Protein AF-A0A3L8P7F3-F1 (afdb_monomer_lite)

pLDDT: mean 93.68, std 5.4, range [73.25, 98.12]

Structure (mmCIF, N/CA/C/O backbone):
data_AF-A0A3L8P7F3-F1
#
_entry.id   AF-A0A3L8P7F3-F1
#
loop_
_atom_site.group_PDB
_atom_site.id
_atom_site.type_symbol
_atom_site.label_atom_id
_atom_site.label_alt_id
_atom_site.label_comp_id
_atom_site.label_asym_id
_atom_site.label_entity_id
_atom_site.label_seq_id
_atom_site.pdbx_PDB_ins_code
_atom_site.Cartn_x
_atom_site.Cartn_y
_atom_site.Cartn_z
_atom_site.occupancy
_atom_site.B_iso_or_equiv
_atom_site.auth_seq_id
_atom_site.auth_comp_id
_atom_site.auth_asym_id
_atom_site.auth_atom_id
_atom_site.pdbx_PDB_model_num
ATOM 1 N N . MET A 1 1 ? 8.095 -18.802 0.390 1.00 88.38 1 MET A N 1
ATOM 2 C CA . MET A 1 1 ? 7.949 -17.408 0.861 1.00 88.38 1 MET A CA 1
ATOM 3 C C . MET A 1 1 ? 9.332 -16.803 1.030 1.00 88.38 1 MET A C 1
ATOM 5 O O . MET A 1 1 ? 10.210 -17.504 1.519 1.00 88.38 1 MET A O 1
ATOM 9 N N . THR A 1 2 ? 9.534 -15.547 0.633 1.00 96.25 2 THR A N 1
ATOM 10 C CA . THR A 1 2 ? 10.795 -14.804 0.838 1.00 96.25 2 THR A CA 1
ATOM 11 C C . THR A 1 2 ? 10.532 -13.473 1.546 1.00 96.25 2 THR A C 1
ATOM 13 O O . THR A 1 2 ? 9.388 -13.033 1.619 1.00 96.25 2 THR A O 1
ATOM 16 N N . GLN A 1 3 ? 11.576 -12.833 2.083 1.00 95.31 3 GLN A N 1
ATOM 17 C CA . GLN A 1 3 ? 11.506 -11.535 2.772 1.00 95.31 3 GLN A CA 1
ATOM 18 C C . GLN A 1 3 ? 12.420 -10.511 2.077 1.00 95.31 3 GLN A C 1
ATOM 20 O O . GLN A 1 3 ? 13.503 -10.207 2.576 1.00 95.31 3 GLN A O 1
ATOM 25 N N . PRO A 1 4 ? 12.042 -9.993 0.895 1.00 93.38 4 PRO A N 1
ATOM 26 C CA . PRO A 1 4 ? 12.943 -9.163 0.092 1.00 93.38 4 PRO A CA 1
ATOM 27 C C . PRO A 1 4 ? 13.171 -7.761 0.672 1.00 93.38 4 PRO A C 1
ATOM 29 O O . PRO A 1 4 ? 14.154 -7.105 0.329 1.00 93.38 4 PRO A O 1
ATOM 32 N N . ARG A 1 5 ? 12.272 -7.263 1.535 1.00 93.44 5 ARG A N 1
ATOM 33 C CA . ARG A 1 5 ? 12.341 -5.884 2.033 1.00 93.44 5 ARG A CA 1
ATOM 34 C C . ARG A 1 5 ? 12.100 -5.806 3.534 1.00 93.44 5 ARG A C 1
ATOM 36 O O . ARG A 1 5 ? 10.967 -5.798 4.002 1.00 93.44 5 ARG A O 1
ATOM 43 N N . ILE A 1 6 ? 13.200 -5.667 4.267 1.00 96.62 6 ILE A N 1
ATOM 44 C CA . ILE A 1 6 ? 13.229 -5.324 5.691 1.00 96.62 6 ILE A CA 1
ATOM 45 C C . ILE A 1 6 ? 13.713 -3.880 5.806 1.00 96.62 6 ILE A C 1
ATOM 47 O O . ILE A 1 6 ? 14.775 -3.531 5.280 1.00 96.62 6 ILE A O 1
ATOM 51 N N . ARG A 1 7 ? 12.916 -3.019 6.437 1.00 96.38 7 ARG A N 1
ATOM 52 C CA . ARG A 1 7 ? 13.232 -1.609 6.695 1.00 96.38 7 ARG A CA 1
ATOM 53 C C . ARG A 1 7 ? 12.797 -1.241 8.118 1.00 96.38 7 ARG A C 1
ATOM 55 O O . ARG A 1 7 ? 11.893 -1.884 8.645 1.00 96.38 7 ARG A O 1
ATOM 62 N N . PRO A 1 8 ? 13.353 -0.178 8.727 1.00 96.50 8 PRO A N 1
ATOM 63 C CA . PRO A 1 8 ? 12.931 0.269 10.060 1.00 96.50 8 PRO A CA 1
ATOM 64 C C . PRO A 1 8 ? 11.424 0.555 10.184 1.00 96.50 8 PRO A C 1
ATOM 66 O O . PRO A 1 8 ? 10.858 0.442 11.267 1.00 96.50 8 PRO A O 1
ATOM 69 N N . TRP A 1 9 ? 10.761 0.905 9.077 1.00 95.12 9 TRP A N 1
ATOM 70 C CA . TRP A 1 9 ? 9.333 1.234 9.044 1.00 95.12 9 TRP A CA 1
ATOM 71 C C . TRP A 1 9 ? 8.405 0.087 8.619 1.00 95.12 9 TRP A C 1
ATOM 73 O O . TRP A 1 9 ? 7.193 0.208 8.773 1.00 95.12 9 TRP A O 1
ATOM 83 N N . SER A 1 10 ? 8.920 -1.019 8.070 1.00 97.12 10 SER A N 1
ATOM 84 C CA . SER A 1 10 ? 8.092 -2.181 7.708 1.00 97.12 10 SER A CA 1
ATOM 85 C C . SER A 1 10 ? 8.931 -3.401 7.339 1.00 97.12 10 SER A C 1
ATOM 87 O O . SER A 1 10 ? 10.067 -3.278 6.874 1.00 97.12 10 SER A O 1
ATOM 89 N N . THR A 1 11 ? 8.320 -4.577 7.442 1.00 97.50 11 THR A N 1
ATOM 90 C CA . THR A 1 11 ? 8.792 -5.784 6.764 1.00 97.50 11 THR A CA 1
ATOM 91 C C . THR A 1 11 ? 7.790 -6.238 5.713 1.00 97.50 11 THR A C 1
ATOM 93 O O . THR A 1 11 ? 6.577 -6.103 5.898 1.00 97.50 11 THR A O 1
ATOM 96 N N . GLN A 1 12 ? 8.300 -6.741 4.592 1.00 97.44 12 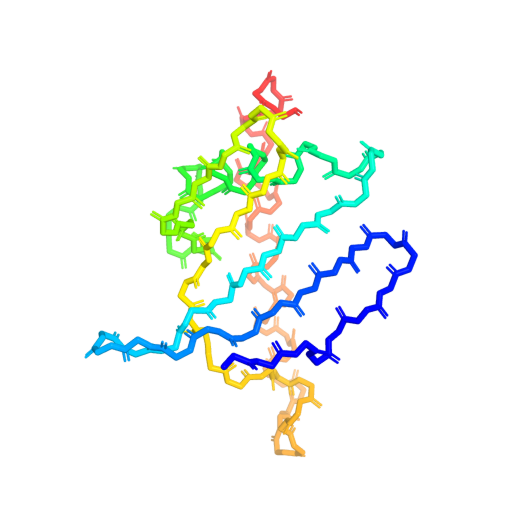GLN A N 1
ATOM 97 C CA . GLN A 1 12 ? 7.495 -7.226 3.481 1.00 97.44 12 GLN A CA 1
ATOM 98 C C . GLN A 1 12 ? 7.972 -8.592 3.015 1.00 97.44 12 GLN A C 1
ATOM 100 O O . GLN A 1 12 ? 9.177 -8.825 2.870 1.00 97.44 12 GLN A O 1
ATOM 105 N N . LEU A 1 13 ? 7.004 -9.475 2.785 1.00 97.94 13 LEU A N 1
ATOM 106 C CA . LEU A 1 13 ? 7.205 -10.852 2.358 1.00 97.94 13 LEU A CA 1
ATOM 107 C C . LEU A 1 13 ? 6.526 -11.080 1.013 1.00 97.94 13 LEU A C 1
ATOM 109 O O . LEU A 1 13 ? 5.468 -10.515 0.746 1.00 97.94 13 LEU A O 1
ATOM 113 N N . VAL A 1 14 ? 7.108 -11.966 0.215 1.00 97.62 14 VAL A N 1
ATOM 114 C CA . VAL A 1 14 ? 6.501 -12.486 -1.011 1.00 97.62 14 VAL A CA 1
ATOM 115 C C . VAL A 1 14 ? 6.032 -13.907 -0.735 1.00 97.62 14 VAL A C 1
ATOM 117 O O . VAL A 1 14 ? 6.828 -14.776 -0.353 1.00 97.62 14 VAL A O 1
ATOM 120 N N . VAL A 1 15 ? 4.735 -14.138 -0.904 1.00 97.31 15 VAL A N 1
ATOM 121 C CA . VAL A 1 15 ? 4.033 -15.377 -0.566 1.00 97.31 15 VAL A CA 1
ATOM 122 C C . VAL A 1 15 ? 3.497 -16.005 -1.858 1.00 97.31 15 VAL A C 1
ATOM 124 O O . VAL A 1 15 ? 2.492 -15.534 -2.386 1.00 97.31 15 VAL A O 1
ATOM 127 N N . PRO A 1 16 ? 4.156 -17.048 -2.398 1.00 97.06 16 PRO A N 1
ATOM 128 C CA . PRO A 1 16 ? 3.610 -17.813 -3.514 1.00 97.06 16 PRO A CA 1
ATOM 129 C C . PRO A 1 16 ? 2.341 -18.556 -3.086 1.00 97.06 16 PRO A C 1
ATOM 131 O O . PRO A 1 16 ? 2.314 -19.146 -2.004 1.00 97.06 16 PRO A O 1
ATOM 134 N N . THR A 1 17 ? 1.326 -18.554 -3.944 1.00 96.12 17 THR A N 1
ATOM 135 C CA . THR A 1 17 ? 0.066 -19.292 -3.778 1.00 96.12 17 THR A CA 1
ATOM 136 C C . THR A 1 17 ? -0.290 -20.014 -5.081 1.00 96.12 17 THR A C 1
ATOM 138 O O . THR A 1 17 ? 0.335 -19.787 -6.118 1.00 96.12 17 THR A O 1
ATOM 141 N N . ASP A 1 18 ? -1.301 -20.873 -5.044 1.00 96.62 18 ASP A N 1
ATOM 142 C CA . ASP A 1 18 ? -1.910 -21.495 -6.227 1.00 96.62 18 ASP A CA 1
ATOM 143 C C . ASP A 1 18 ? -2.699 -20.503 -7.104 1.00 96.62 18 ASP A C 1
ATOM 145 O O . ASP A 1 18 ? -2.965 -20.788 -8.270 1.00 96.62 18 ASP A O 1
ATOM 149 N N . HIS A 1 19 ? -2.996 -19.308 -6.587 1.00 92.06 19 HIS A N 1
ATOM 150 C CA . HIS A 1 19 ? -3.658 -18.215 -7.304 1.00 92.06 19 HIS A CA 1
ATOM 151 C C . HIS A 1 19 ? -2.704 -17.075 -7.704 1.00 92.06 19 HIS A C 1
ATOM 153 O O . HIS A 1 19 ? -3.148 -15.983 -8.061 1.00 92.06 19 HIS A O 1
ATOM 159 N N . GLY A 1 20 ? -1.391 -17.321 -7.664 1.00 94.38 20 GLY A N 1
ATOM 160 C CA . GLY A 1 20 ? -0.355 -16.348 -8.008 1.00 94.38 20 GLY A CA 1
ATOM 161 C C . GLY A 1 20 ? 0.434 -15.856 -6.795 1.00 94.38 20 GLY A C 1
ATOM 162 O O . GLY A 1 20 ? 0.464 -16.485 -5.736 1.00 94.38 20 GLY A O 1
ATOM 163 N N . THR A 1 21 ? 1.122 -14.731 -6.954 1.00 96.94 21 THR A N 1
ATOM 164 C CA . THR A 1 21 ? 1.984 -14.163 -5.913 1.00 96.94 21 THR A CA 1
ATOM 165 C C . THR A 1 21 ? 1.223 -13.130 -5.089 1.00 96.94 21 THR A C 1
ATOM 167 O O . THR A 1 21 ? 0.597 -12.229 -5.644 1.00 96.94 21 THR A O 1
ATOM 170 N N . LEU A 1 22 ? 1.314 -13.231 -3.761 1.00 97.56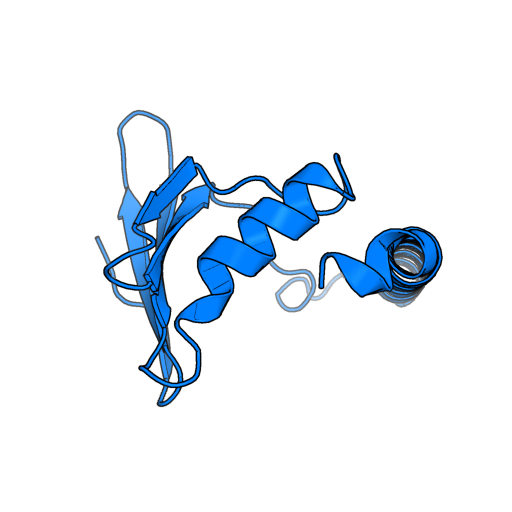 22 LEU A N 1
ATOM 171 C CA . LEU A 1 22 ? 0.831 -12.207 -2.836 1.00 97.56 22 LEU A CA 1
ATOM 172 C C . LEU A 1 22 ? 1.994 -11.506 -2.137 1.00 97.56 22 LEU A C 1
ATOM 174 O O . LEU A 1 22 ? 3.016 -12.120 -1.816 1.00 97.56 22 LEU A O 1
ATOM 178 N N . TRP A 1 23 ? 1.799 -10.230 -1.830 1.00 97.69 23 TRP A N 1
ATOM 179 C CA . TRP A 1 23 ? 2.708 -9.446 -1.004 1.00 97.69 23 TRP A CA 1
ATOM 180 C C . TRP A 1 23 ? 2.099 -9.238 0.374 1.00 97.69 23 TRP A C 1
ATOM 182 O O . TRP A 1 23 ? 1.024 -8.660 0.513 1.00 97.69 23 TRP A O 1
ATOM 192 N N . PHE A 1 24 ? 2.799 -9.693 1.406 1.00 98.06 24 PHE A N 1
ATOM 193 C CA . PHE A 1 24 ? 2.451 -9.412 2.794 1.00 98.06 24 PHE A CA 1
ATOM 194 C C . PHE A 1 24 ? 3.253 -8.214 3.290 1.00 98.06 24 PHE A C 1
ATOM 196 O O . PHE A 1 24 ? 4.468 -8.161 3.089 1.00 98.06 24 PHE A O 1
ATOM 203 N N . LYS A 1 25 ? 2.605 -7.287 3.995 1.00 97.94 25 LYS A N 1
ATOM 204 C CA . LYS A 1 25 ? 3.260 -6.147 4.645 1.00 97.94 25 LYS A CA 1
ATOM 205 C C . LYS A 1 25 ? 2.871 -6.081 6.118 1.00 97.94 25 LYS A C 1
ATOM 207 O O . LYS A 1 25 ? 1.691 -6.017 6.455 1.00 97.94 25 LYS A O 1
ATOM 212 N N . ALA A 1 26 ? 3.889 -6.024 6.972 1.00 98.12 26 ALA A N 1
ATOM 213 C CA . ALA A 1 26 ? 3.776 -5.698 8.388 1.00 98.12 26 ALA A CA 1
ATOM 214 C C . ALA A 1 26 ? 4.529 -4.380 8.660 1.00 98.12 26 ALA A C 1
ATOM 216 O O . ALA A 1 26 ? 5.761 -4.379 8.780 1.00 98.12 26 ALA A O 1
ATOM 217 N N . PRO A 1 27 ? 3.821 -3.240 8.705 1.00 97.62 27 PRO A N 1
ATOM 218 C CA . PRO A 1 27 ? 4.363 -1.950 9.110 1.00 97.62 27 PRO A CA 1
ATOM 219 C C . PRO A 1 27 ? 4.796 -1.947 10.581 1.00 97.62 27 PRO A C 1
ATOM 221 O O . PRO A 1 27 ? 4.302 -2.723 11.403 1.00 97.62 27 PRO A O 1
ATOM 224 N N . CYS A 1 28 ? 5.713 -1.046 10.933 1.00 96.75 28 CYS A N 1
ATOM 225 C CA . CYS A 1 28 ? 6.054 -0.789 12.330 1.00 96.75 28 CYS A CA 1
ATOM 226 C C . CYS A 1 28 ? 4.909 -0.064 13.061 1.00 96.75 28 CYS A C 1
ATOM 228 O O . CYS A 1 28 ? 3.954 0.411 12.447 1.00 96.75 28 CYS A O 1
ATOM 230 N N . ALA A 1 29 ? 5.008 0.053 14.389 1.00 95.44 29 ALA A N 1
ATOM 231 C CA . ALA A 1 29 ? 3.930 0.590 15.219 1.00 95.44 29 ALA A CA 1
ATOM 232 C C . ALA A 1 29 ? 3.390 1.973 14.777 1.00 95.44 29 ALA A C 1
ATOM 234 O O . ALA A 1 29 ? 2.163 2.087 14.701 1.00 95.44 29 ALA A O 1
ATOM 235 N N . PRO A 1 30 ? 4.234 2.976 14.443 1.00 96.06 30 PRO A N 1
ATOM 236 C CA . PRO A 1 30 ? 3.784 4.259 13.888 1.00 96.06 30 PRO A CA 1
ATOM 237 C C . PRO A 1 30 ? 3.049 4.173 12.545 1.00 96.06 30 PRO A C 1
ATOM 239 O O . PRO A 1 30 ? 2.243 5.044 12.251 1.00 96.06 30 PRO A O 1
ATOM 242 N N . MET A 1 31 ? 3.300 3.135 11.743 1.00 96.88 31 MET A N 1
ATOM 243 C CA . MET A 1 31 ? 2.747 2.964 10.392 1.00 96.88 31 MET A CA 1
ATOM 244 C C . MET A 1 31 ? 1.570 1.974 10.350 1.00 96.88 31 MET A C 1
ATOM 246 O O . MET A 1 31 ? 1.109 1.593 9.278 1.00 96.88 31 MET A O 1
ATOM 250 N N . ARG A 1 32 ? 1.043 1.535 11.504 1.00 96.06 32 ARG A N 1
ATOM 251 C CA . ARG A 1 32 ? -0.055 0.545 11.566 1.00 96.06 32 ARG A CA 1
ATOM 252 C C . ARG A 1 32 ? -1.369 1.008 10.932 1.00 96.06 32 ARG A C 1
ATOM 254 O O . ARG A 1 32 ? -2.224 0.171 10.671 1.00 96.06 32 ARG A O 1
ATOM 261 N N . PHE A 1 33 ? -1.530 2.306 10.680 1.00 94.62 33 PHE A N 1
ATOM 262 C CA . PHE A 1 33 ? -2.691 2.859 9.981 1.00 94.62 33 PHE A CA 1
ATOM 263 C C . PHE A 1 33 ? -2.691 2.538 8.476 1.00 94.62 33 PHE A C 1
ATOM 265 O O . PHE A 1 33 ? -3.749 2.581 7.851 1.00 94.62 33 PHE A O 1
ATOM 272 N N . GLU A 1 34 ? -1.535 2.192 7.891 1.00 96.12 34 GLU A N 1
ATOM 273 C CA . GLU A 1 34 ? -1.377 2.014 6.442 1.00 96.12 34 GLU A CA 1
ATOM 274 C C . GLU A 1 34 ? -2.402 1.052 5.806 1.00 96.12 34 GLU A C 1
ATOM 276 O O . GLU A 1 34 ? -2.958 1.415 4.772 1.00 96.12 34 GLU A O 1
ATOM 281 N N . PRO A 1 35 ? -2.718 -0.136 6.364 1.00 96.94 35 PRO A N 1
ATOM 282 C CA . PRO A 1 35 ? -3.722 -1.023 5.768 1.00 96.94 35 PRO A CA 1
ATOM 283 C C . PRO A 1 35 ? -5.140 -0.454 5.744 1.00 96.94 35 PRO A C 1
ATOM 285 O O . PRO A 1 35 ? -5.885 -0.691 4.793 1.00 96.94 35 PRO A O 1
ATOM 288 N N . ALA A 1 36 ? -5.532 0.272 6.793 1.00 95.38 36 ALA A N 1
ATOM 289 C CA . ALA A 1 36 ? -6.841 0.914 6.849 1.00 95.38 36 ALA A CA 1
ATOM 290 C C . ALA A 1 36 ? -6.907 2.062 5.835 1.00 95.38 36 ALA A C 1
ATOM 292 O O . ALA A 1 36 ? -7.864 2.147 5.066 1.00 95.38 36 ALA A O 1
ATOM 293 N N . LEU A 1 37 ? -5.843 2.868 5.760 1.00 95.50 37 LEU A N 1
ATOM 294 C CA . LEU A 1 37 ? -5.716 3.926 4.763 1.00 95.50 37 LEU A CA 1
ATOM 295 C C . LEU A 1 37 ? -5.736 3.362 3.335 1.00 95.50 37 LEU A C 1
ATOM 297 O O . LEU A 1 37 ? -6.432 3.899 2.482 1.00 95.50 37 LEU A O 1
ATOM 301 N N . GLN A 1 38 ? -5.041 2.257 3.058 1.00 95.94 38 GLN A N 1
ATOM 302 C CA . GLN A 1 38 ? -5.043 1.662 1.721 1.00 95.94 38 GLN A CA 1
ATOM 303 C C . GLN A 1 38 ? -6.424 1.122 1.323 1.00 95.94 38 GLN A C 1
ATOM 305 O O . GLN A 1 38 ? -6.840 1.324 0.185 1.00 95.94 38 GLN A O 1
ATOM 310 N N . GLN A 1 39 ? -7.165 0.493 2.245 1.00 96.50 39 GLN A N 1
ATOM 311 C CA . GLN A 1 39 ? -8.564 0.109 1.992 1.00 96.50 39 GLN A CA 1
ATOM 312 C C . GLN A 1 39 ? -9.446 1.324 1.697 1.00 96.50 39 GLN A C 1
ATOM 314 O O . GLN A 1 39 ? -10.249 1.287 0.765 1.00 96.50 39 GLN A O 1
ATOM 319 N N . LEU A 1 40 ? -9.287 2.398 2.475 1.00 96.62 40 LEU A N 1
ATOM 320 C CA . LEU A 1 40 ? -10.015 3.643 2.264 1.00 96.62 40 LEU A CA 1
ATOM 321 C C . LEU A 1 40 ? -9.720 4.216 0.873 1.00 96.62 40 LEU A C 1
ATOM 323 O O . LEU A 1 40 ? -10.644 4.458 0.103 1.00 96.62 40 LEU A O 1
ATOM 327 N N . LEU A 1 41 ? -8.444 4.360 0.519 1.00 97.06 41 LEU A N 1
ATOM 328 C CA . LEU A 1 41 ? -8.033 4.895 -0.776 1.00 97.06 41 LEU A CA 1
ATOM 329 C C . LEU A 1 41 ? -8.492 4.017 -1.948 1.00 97.06 41 LEU A C 1
ATOM 3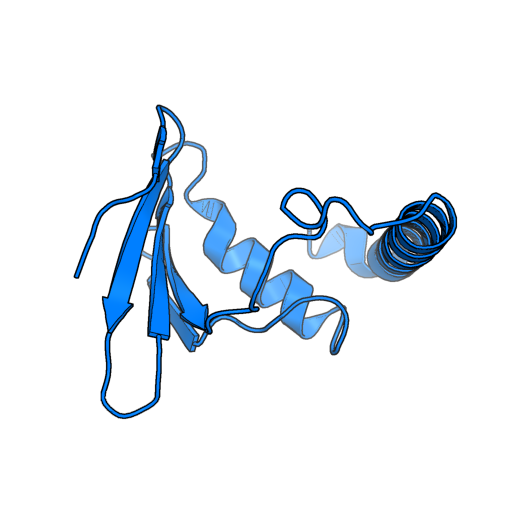31 O O . LEU A 1 41 ? -8.934 4.559 -2.955 1.00 97.06 41 LEU A O 1
ATOM 335 N N . ALA A 1 42 ? -8.464 2.688 -1.819 1.00 96.69 42 ALA A N 1
ATOM 336 C CA . ALA A 1 42 ? -8.981 1.778 -2.846 1.00 96.69 42 ALA A CA 1
ATOM 337 C C . ALA A 1 42 ? -10.494 1.934 -3.074 1.00 96.69 42 ALA A C 1
ATOM 339 O O . ALA A 1 42 ? -10.968 1.803 -4.202 1.00 96.69 42 ALA A O 1
ATOM 340 N N . ARG A 1 43 ? -11.254 2.241 -2.014 1.00 96.69 43 ARG A N 1
ATOM 341 C CA . ARG A 1 43 ? -12.686 2.553 -2.113 1.00 96.69 43 ARG A CA 1
ATOM 342 C C . ARG A 1 43 ? -12.932 3.919 -2.753 1.00 96.69 43 AR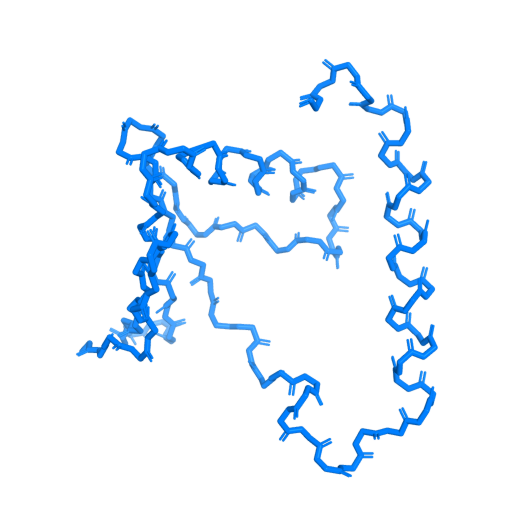G A C 1
ATOM 344 O O . ARG A 1 43 ? -13.858 4.042 -3.547 1.00 96.69 43 ARG A O 1
ATOM 351 N N . LEU A 1 44 ? -12.149 4.931 -2.379 1.00 97.31 44 LEU A N 1
ATOM 352 C CA . LEU A 1 44 ? -12.325 6.306 -2.857 1.00 97.31 44 LEU A CA 1
ATOM 353 C C . LEU A 1 44 ? -11.830 6.506 -4.294 1.00 97.31 44 LEU A C 1
ATOM 355 O O . LEU A 1 44 ? -12.395 7.313 -5.024 1.00 97.31 44 LEU A O 1
ATOM 359 N N . LEU A 1 45 ? -10.798 5.769 -4.705 1.00 96.88 45 LEU A N 1
ATOM 360 C CA . LEU A 1 45 ? -10.136 5.906 -6.002 1.00 96.88 45 LEU A CA 1
ATOM 361 C C . LEU A 1 45 ? -10.104 4.562 -6.756 1.00 96.88 45 LEU A C 1
ATOM 363 O O . LEU A 1 45 ? -9.018 4.030 -7.038 1.00 96.88 45 LEU A O 1
ATOM 367 N N . PRO A 1 46 ? -11.275 3.979 -7.080 1.00 94.19 46 PRO A N 1
ATOM 368 C CA . PRO A 1 46 ? -11.337 2.691 -7.754 1.00 94.19 46 PRO A CA 1
ATOM 369 C C . PRO A 1 46 ? -10.616 2.759 -9.106 1.00 94.19 46 PRO A C 1
ATOM 371 O O . PRO A 1 46 ? -10.844 3.656 -9.915 1.00 94.19 46 PRO A O 1
ATOM 374 N N . GLY A 1 47 ? -9.720 1.801 -9.344 1.00 90.19 47 GLY A N 1
ATOM 375 C CA . GLY A 1 47 ? -8.898 1.730 -10.557 1.00 90.19 47 GLY A CA 1
ATOM 376 C C . GLY A 1 47 ? -7.587 2.521 -10.500 1.00 90.19 47 GLY A C 1
ATOM 377 O O . GLY A 1 47 ? -6.711 2.255 -11.317 1.00 90.19 47 GLY A O 1
ATOM 378 N N . LEU A 1 48 ? -7.409 3.428 -9.530 1.00 92.94 48 LEU A N 1
ATOM 379 C CA . LEU A 1 48 ? -6.122 4.096 -9.278 1.00 92.94 48 LEU A CA 1
ATOM 380 C C . LEU A 1 48 ? -5.371 3.488 -8.092 1.00 92.94 48 LEU A C 1
ATOM 382 O O . LEU A 1 48 ? -4.143 3.448 -8.097 1.00 92.94 48 LEU A O 1
ATOM 386 N N . VAL A 1 49 ? -6.098 3.005 -7.082 1.00 94.56 49 VAL A N 1
ATOM 387 C CA . VAL A 1 49 ? -5.519 2.321 -5.922 1.00 94.56 49 VAL A CA 1
ATOM 388 C C . VAL A 1 49 ? -6.056 0.899 -5.864 1.00 94.56 49 VAL A C 1
ATOM 390 O O . VAL A 1 49 ? -7.264 0.670 -5.830 1.00 94.56 49 VAL A O 1
ATOM 393 N N . ALA A 1 50 ? -5.147 -0.071 -5.859 1.00 92.88 50 ALA A N 1
ATOM 394 C CA . ALA A 1 50 ? -5.519 -1.471 -5.779 1.00 92.88 50 ALA A CA 1
ATOM 395 C C . ALA A 1 50 ? -6.063 -1.826 -4.390 1.00 92.88 50 ALA A C 1
ATOM 397 O O . ALA A 1 50 ? -5.460 -1.507 -3.360 1.00 92.88 50 ALA A O 1
ATOM 398 N N . ALA A 1 51 ? -7.188 -2.540 -4.370 1.00 95.62 51 ALA A N 1
ATOM 399 C CA . ALA A 1 51 ? -7.741 -3.073 -3.139 1.00 95.62 51 ALA A CA 1
ATOM 400 C C . ALA A 1 51 ? -6.814 -4.162 -2.566 1.00 95.62 51 ALA A C 1
ATOM 402 O O . ALA A 1 51 ? -6.381 -5.050 -3.308 1.00 95.62 51 ALA A O 1
ATOM 403 N N . PRO A 1 52 ? -6.501 -4.126 -1.259 1.00 96.94 52 PRO A N 1
ATOM 404 C CA . PRO A 1 52 ? -5.808 -5.235 -0.623 1.00 96.94 52 PRO A CA 1
ATOM 405 C C . PRO A 1 52 ? -6.685 -6.492 -0.658 1.00 96.94 52 PRO A C 1
ATOM 407 O O . PRO A 1 52 ? -7.907 -6.420 -0.546 1.00 96.94 52 PRO A O 1
ATOM 410 N N . VAL A 1 53 ? -6.043 -7.653 -0.772 1.00 97.19 53 VAL A N 1
ATOM 411 C CA . VAL A 1 53 ? -6.700 -8.969 -0.730 1.00 97.19 53 VAL A CA 1
ATOM 412 C C . VAL A 1 53 ? -7.235 -9.251 0.673 1.00 97.19 53 VAL A C 1
ATOM 414 O O . VAL A 1 53 ? -8.315 -9.811 0.829 1.00 97.19 53 VAL A O 1
ATOM 417 N N . ALA A 1 54 ? -6.481 -8.855 1.700 1.00 97.06 54 ALA A N 1
ATOM 418 C CA . ALA A 1 54 ? -6.904 -8.956 3.089 1.00 97.06 54 ALA A CA 1
ATOM 419 C C . ALA A 1 54 ? -6.200 -7.908 3.951 1.00 97.06 54 ALA A C 1
ATOM 421 O O . ALA A 1 54 ? -5.063 -7.515 3.678 1.00 97.06 54 ALA A O 1
ATOM 422 N N . VAL A 1 55 ? -6.859 -7.500 5.033 1.00 97.94 55 VAL A N 1
ATOM 423 C CA . VAL A 1 55 ? -6.291 -6.617 6.053 1.00 97.94 55 VAL A CA 1
ATOM 424 C C . VAL A 1 55 ? -6.616 -7.156 7.439 1.00 97.94 55 VAL A C 1
ATOM 426 O O . VAL A 1 55 ? -7.764 -7.476 7.735 1.00 97.94 55 VAL A O 1
ATOM 429 N N . ASP A 1 56 ? -5.606 -7.200 8.303 1.00 97.12 56 ASP A N 1
ATOM 430 C CA . ASP A 1 56 ? -5.780 -7.374 9.743 1.00 97.12 56 ASP A CA 1
ATOM 431 C C . ASP A 1 56 ? -5.583 -6.010 10.409 1.00 97.12 56 ASP A C 1
ATOM 433 O O . ASP A 1 56 ? -4.456 -5.558 10.620 1.00 97.12 56 ASP A O 1
ATOM 437 N N . VAL A 1 57 ? -6.690 -5.336 10.724 1.00 90.62 57 VAL A N 1
ATOM 438 C CA . VAL A 1 57 ? -6.669 -3.997 11.334 1.00 90.62 57 VAL A CA 1
ATOM 439 C C . VAL A 1 57 ? -6.122 -3.998 12.761 1.00 90.62 57 VAL A C 1
ATOM 441 O O . VAL A 1 57 ? -5.567 -2.995 13.199 1.00 90.62 57 VAL A O 1
ATOM 444 N N . VAL A 1 58 ? -6.238 -5.116 13.487 1.00 91.94 58 VAL A N 1
ATOM 445 C CA . VAL A 1 58 ? -5.778 -5.218 14.881 1.00 91.94 58 VAL A CA 1
ATOM 446 C C . VAL A 1 58 ? -4.255 -5.279 14.918 1.00 91.94 58 VAL A C 1
ATOM 448 O O . VAL A 1 58 ? -3.613 -4.606 15.728 1.00 91.94 58 VAL A O 1
ATOM 451 N N . ARG A 1 59 ? -3.659 -6.068 14.020 1.00 95.69 59 ARG A N 1
ATOM 452 C CA . ARG A 1 59 ? -2.198 -6.180 13.892 1.00 95.69 59 ARG A CA 1
ATOM 453 C C . ARG A 1 59 ? -1.593 -5.094 13.003 1.00 95.69 59 ARG A C 1
ATOM 455 O O . ARG A 1 59 ? -0.389 -4.850 13.082 1.00 95.69 59 ARG A O 1
ATOM 462 N N . GLY A 1 60 ? -2.414 -4.426 12.196 1.00 96.94 60 GLY A N 1
ATOM 463 C CA . GLY A 1 60 ? -1.980 -3.459 11.195 1.00 96.94 60 GLY A CA 1
ATOM 464 C C . GLY A 1 60 ? -1.276 -4.129 10.019 1.00 96.94 60 GLY A C 1
ATOM 465 O O . GLY A 1 60 ? -0.330 -3.563 9.488 1.00 96.94 60 GLY A O 1
ATOM 466 N N . TRP A 1 61 ? -1.692 -5.329 9.614 1.00 98.06 61 TRP A N 1
ATOM 467 C CA . TRP A 1 61 ? -1.090 -6.065 8.495 1.00 98.06 61 TRP A CA 1
ATOM 468 C C . TRP A 1 61 ? -1.963 -6.010 7.246 1.00 98.06 61 TRP A C 1
ATOM 470 O O . TRP A 1 61 ? -3.184 -5.883 7.346 1.00 98.06 61 TRP A O 1
ATOM 480 N N . MET A 1 62 ? -1.353 -6.163 6.070 1.00 98.12 62 MET A N 1
ATOM 481 C CA . MET A 1 62 ? -2.101 -6.346 4.824 1.00 98.12 62 MET A CA 1
ATOM 482 C C . MET A 1 62 ? -1.481 -7.395 3.907 1.00 98.12 62 MET A C 1
ATOM 484 O O . MET A 1 62 ? -0.269 -7.627 3.933 1.00 98.12 62 MET A O 1
ATOM 488 N N . LEU A 1 63 ? -2.333 -7.959 3.057 1.00 97.81 63 LEU A N 1
ATOM 489 C CA . LEU A 1 63 ? -1.981 -8.736 1.879 1.00 97.81 63 LEU A CA 1
ATOM 490 C C . LEU A 1 63 ? -2.460 -7.997 0.631 1.00 97.81 63 LEU A C 1
ATOM 492 O O . LEU A 1 63 ? -3.612 -7.568 0.573 1.00 97.81 63 LEU A O 1
ATOM 496 N N . THR A 1 64 ? -1.608 -7.893 -0.380 1.00 97.38 64 THR A N 1
ATOM 497 C CA . THR A 1 64 ? -1.966 -7.376 -1.706 1.00 97.38 64 THR A CA 1
ATOM 498 C C . THR A 1 64 ? -1.651 -8.412 -2.773 1.00 97.38 64 THR A C 1
ATOM 500 O O . THR A 1 64 ? -0.825 -9.304 -2.566 1.00 97.38 64 THR A 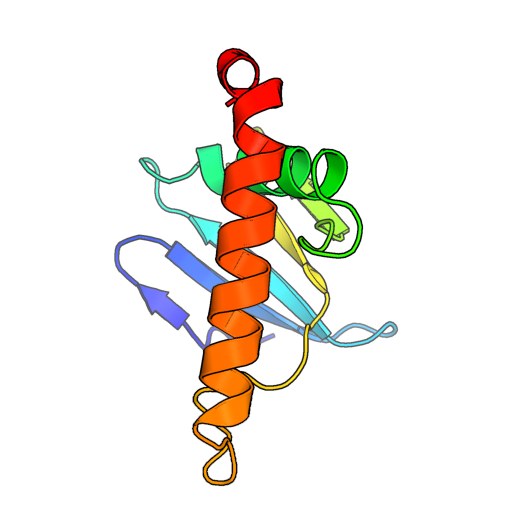O 1
ATOM 503 N N . ALA A 1 65 ? -2.297 -8.280 -3.929 1.00 96.00 65 ALA A N 1
ATOM 504 C CA . ALA A 1 65 ? -1.859 -8.979 -5.125 1.00 96.00 65 ALA A CA 1
ATOM 505 C C . ALA A 1 65 ? -0.471 -8.479 -5.554 1.00 96.00 65 ALA A C 1
ATOM 507 O O . ALA A 1 65 ? -0.014 -7.409 -5.135 1.00 96.00 65 ALA A O 1
ATOM 508 N N . ASP A 1 66 ? 0.200 -9.261 -6.389 1.00 94.88 66 ASP A N 1
ATOM 509 C CA . ASP A 1 66 ? 1.352 -8.779 -7.134 1.00 94.88 66 ASP A CA 1
ATOM 510 C C . ASP A 1 66 ? 0.899 -7.820 -8.243 1.00 94.88 66 ASP A C 1
ATOM 512 O O . ASP A 1 66 ? 0.052 -8.160 -9.068 1.00 94.88 66 ASP A O 1
ATOM 516 N N . HIS A 1 67 ? 1.444 -6.603 -8.240 1.00 90.94 67 HIS A N 1
ATOM 517 C CA . HIS A 1 67 ? 1.101 -5.551 -9.205 1.00 90.94 67 HIS A CA 1
ATOM 518 C C . HIS A 1 67 ? 2.102 -5.462 -10.363 1.00 90.94 67 HIS A C 1
ATOM 520 O O . HIS A 1 67 ? 2.037 -4.539 -11.170 1.00 90.94 67 HIS A O 1
ATOM 526 N N . GLY A 1 68 ? 2.997 -6.446 -10.465 1.00 90.56 68 GLY A N 1
ATOM 527 C CA . GLY A 1 68 ? 3.980 -6.535 -11.530 1.00 90.56 68 GLY A CA 1
ATOM 528 C C . GLY A 1 68 ? 5.213 -5.676 -11.270 1.00 90.56 68 GLY A C 1
ATOM 529 O O . GLY A 1 68 ? 5.559 -5.350 -10.133 1.00 90.56 68 GLY A O 1
ATOM 530 N N . ARG A 1 69 ? 5.922 -5.362 -12.354 1.00 88.62 69 ARG A N 1
ATOM 531 C CA . ARG A 1 69 ? 7.206 -4.660 -12.303 1.00 88.62 69 ARG A CA 1
ATOM 532 C C . ARG A 1 69 ? 7.023 -3.195 -11.921 1.00 88.62 69 ARG A C 1
ATOM 534 O O . ARG A 1 69 ? 6.061 -2.549 -12.329 1.00 88.62 69 ARG A O 1
ATOM 541 N N . LEU A 1 70 ? 7.982 -2.667 -11.166 1.00 87.25 70 LEU A N 1
ATOM 542 C CA . LEU A 1 70 ? 8.048 -1.242 -10.873 1.00 87.25 70 LEU A CA 1
ATOM 543 C C . LEU A 1 70 ? 8.540 -0.490 -12.111 1.00 87.25 70 LEU A C 1
ATOM 545 O O . LEU A 1 70 ? 9.443 -0.962 -12.796 1.00 87.25 70 LEU A O 1
ATOM 549 N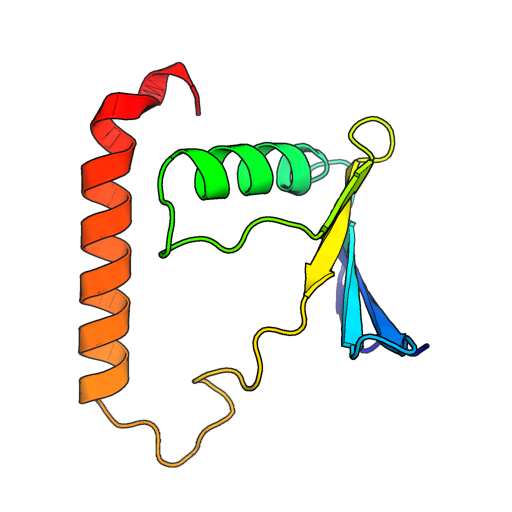 N . LEU A 1 71 ? 8.024 0.721 -12.328 1.00 86.31 71 LEU A N 1
ATOM 550 C CA . LEU A 1 71 ? 8.528 1.620 -13.372 1.00 86.31 71 LEU A CA 1
ATOM 551 C C . LEU A 1 71 ? 10.027 1.925 -13.194 1.00 86.31 71 LEU A C 1
ATOM 553 O O . LEU A 1 71 ? 10.755 2.070 -14.163 1.00 86.31 71 LEU A O 1
ATOM 557 N N . ALA A 1 72 ? 10.500 1.976 -11.945 1.00 82.44 72 ALA A N 1
ATOM 558 C CA . ALA A 1 72 ? 11.909 2.200 -11.620 1.00 82.44 72 ALA A CA 1
ATOM 559 C C . ALA A 1 72 ? 12.837 1.037 -12.020 1.00 82.44 72 ALA A C 1
ATOM 561 O O . ALA A 1 72 ? 14.045 1.241 -12.086 1.00 82.44 72 ALA A O 1
ATOM 562 N N . ASP A 1 73 ? 12.285 -0.156 -12.264 1.00 84.88 73 ASP A N 1
ATOM 563 C CA . ASP A 1 73 ? 13.035 -1.340 -12.699 1.00 84.88 73 ASP A CA 1
ATOM 564 C C . ASP A 1 73 ? 12.970 -1.525 -14.230 1.00 84.88 73 ASP A C 1
ATOM 566 O O . ASP A 1 73 ? 13.306 -2.598 -14.746 1.00 84.88 73 ASP A O 1
ATOM 570 N N . ASP A 1 74 ? 12.454 -0.536 -14.964 1.00 82.81 74 ASP A N 1
ATOM 571 C CA . ASP A 1 74 ? 12.379 -0.548 -16.421 1.00 82.81 74 ASP A CA 1
ATOM 572 C C . ASP A 1 74 ? 13.321 0.507 -17.010 1.00 82.81 74 ASP A C 1
ATOM 574 O O . ASP A 1 74 ? 13.019 1.696 -17.033 1.00 82.81 74 ASP A O 1
ATOM 578 N N . ASP A 1 75 ? 14.477 0.059 -17.505 1.00 76.62 75 ASP A N 1
ATOM 579 C CA . ASP A 1 75 ? 15.473 0.927 -18.147 1.00 76.62 75 ASP A CA 1
ATOM 580 C C . ASP A 1 75 ? 14.942 1.593 -19.430 1.00 76.62 75 ASP A C 1
ATOM 582 O O . ASP A 1 75 ? 15.516 2.577 -19.901 1.00 76.62 75 ASP A O 1
ATOM 586 N N . ALA A 1 76 ? 13.861 1.058 -20.011 1.00 77.06 76 ALA A N 1
ATOM 587 C CA . ALA A 1 76 ? 13.190 1.637 -21.169 1.00 77.06 76 ALA A CA 1
ATOM 588 C C . ALA A 1 76 ? 12.096 2.646 -20.786 1.00 77.06 76 ALA A C 1
ATOM 590 O O . ALA A 1 76 ? 11.568 3.303 -21.687 1.00 77.06 76 ALA A O 1
ATOM 591 N N . ALA A 1 77 ? 11.769 2.788 -19.492 1.00 73.25 77 ALA A N 1
ATOM 592 C CA . ALA A 1 77 ? 10.811 3.782 -19.024 1.00 73.25 77 ALA A CA 1
ATOM 593 C C . ALA A 1 77 ? 11.257 5.177 -19.469 1.00 73.25 77 ALA A C 1
ATOM 595 O O . ALA A 1 77 ? 12.347 5.660 -19.139 1.00 73.25 77 ALA A O 1
ATOM 596 N N . ALA A 1 78 ? 10.408 5.828 -20.252 1.00 74.56 78 ALA A N 1
ATOM 597 C CA . ALA A 1 78 ? 10.710 7.108 -20.859 1.00 74.56 78 ALA A CA 1
ATOM 598 C C . ALA A 1 78 ? 10.182 8.261 -19.997 1.00 74.56 78 ALA A C 1
ATOM 600 O O . ALA A 1 78 ? 9.407 8.098 -19.053 1.00 74.56 78 ALA A O 1
ATOM 601 N N . GLY A 1 79 ? 10.559 9.488 -20.364 1.00 78.12 79 GLY A N 1
ATOM 602 C CA . GLY A 1 79 ? 10.020 10.687 -19.719 1.00 78.12 79 GLY A CA 1
ATOM 603 C C . GLY A 1 79 ? 8.493 10.823 -19.831 1.00 78.12 79 GLY A C 1
ATOM 604 O O . GLY A 1 79 ? 7.900 11.529 -19.017 1.00 78.12 79 GLY A O 1
ATOM 605 N N . ASP A 1 80 ? 7.861 10.163 -20.807 1.00 84.56 80 ASP A N 1
ATOM 606 C CA . ASP A 1 80 ? 6.402 10.135 -20.958 1.00 84.56 80 ASP A CA 1
ATOM 607 C C . ASP A 1 80 ? 5.717 9.309 -19.860 1.00 84.56 80 ASP A C 1
ATOM 609 O O . ASP A 1 80 ? 4.753 9.796 -19.273 1.00 84.56 80 ASP A O 1
ATOM 613 N N . ASP A 1 81 ? 6.274 8.161 -19.460 1.00 87.88 81 ASP A N 1
ATOM 614 C CA . ASP A 1 81 ? 5.703 7.338 -18.382 1.00 87.88 81 ASP A CA 1
ATOM 615 C C . ASP A 1 81 ? 5.671 8.094 -17.046 1.00 87.88 81 ASP A C 1
ATOM 617 O O . ASP A 1 81 ? 4.706 8.029 -16.279 1.00 87.88 81 ASP A O 1
ATOM 621 N N . LEU A 1 82 ? 6.723 8.876 -16.771 1.00 85.94 82 LEU A N 1
ATOM 622 C CA . LEU A 1 82 ? 6.769 9.721 -15.581 1.00 85.94 82 LEU A CA 1
ATOM 623 C C . LEU A 1 82 ? 5.737 10.855 -15.648 1.00 85.94 82 LEU A C 1
ATOM 625 O O . LEU A 1 82 ? 5.114 11.175 -14.631 1.00 85.94 82 LEU A O 1
ATOM 629 N N . ARG A 1 83 ? 5.545 11.471 -16.823 1.00 91.56 83 ARG A N 1
ATOM 630 C CA . ARG A 1 83 ? 4.507 12.497 -17.017 1.00 91.56 83 ARG A CA 1
ATOM 631 C C . ARG A 1 83 ? 3.117 11.924 -16.759 1.00 91.56 83 ARG A C 1
ATOM 633 O O . ARG A 1 83 ? 2.344 12.547 -16.027 1.00 91.56 83 ARG A O 1
ATOM 640 N N . ASP A 1 84 ? 2.834 10.741 -17.286 1.00 91.75 84 ASP A N 1
ATOM 641 C CA . ASP A 1 84 ? 1.552 10.064 -17.098 1.00 91.75 84 ASP A CA 1
ATOM 642 C C . ASP A 1 84 ? 1.320 9.706 -15.626 1.00 91.75 84 ASP A C 1
ATOM 644 O O . ASP A 1 84 ? 0.252 9.999 -15.077 1.00 91.75 84 ASP A O 1
ATOM 648 N N . LEU A 1 85 ? 2.345 9.187 -14.939 1.00 91.31 85 LEU A N 1
ATOM 649 C CA . LEU A 1 85 ? 2.286 8.907 -13.503 1.00 91.31 85 LEU A CA 1
ATOM 650 C C . LEU A 1 85 ? 1.966 10.164 -12.681 1.00 91.31 85 LEU A C 1
ATOM 652 O O . LEU A 1 85 ? 1.113 10.125 -11.790 1.00 91.31 85 LEU A O 1
ATOM 656 N N . ILE A 1 86 ? 2.619 11.291 -12.980 1.00 93.56 86 ILE A N 1
ATOM 657 C CA . ILE A 1 86 ? 2.341 12.571 -12.312 1.00 93.56 86 ILE A CA 1
ATOM 658 C C . ILE A 1 86 ? 0.902 13.021 -12.596 1.00 93.56 86 ILE A C 1
ATOM 660 O O . ILE A 1 86 ? 0.215 13.489 -11.685 1.00 93.56 86 ILE A O 1
ATOM 664 N N . GLY A 1 87 ? 0.416 12.846 -13.828 1.00 96.12 87 GLY A N 1
ATOM 665 C CA . GLY A 1 87 ? -0.969 13.136 -14.201 1.00 96.12 87 GLY A CA 1
ATOM 666 C C . GLY A 1 87 ? -1.979 12.320 -13.388 1.00 96.12 87 GLY A C 1
ATOM 667 O O . GLY A 1 87 ? -2.950 12.878 -12.861 1.00 96.12 87 GLY A O 1
ATOM 668 N N . VAL A 1 88 ? -1.717 11.022 -13.221 1.00 94.56 88 VAL A N 1
ATOM 669 C CA . VAL A 1 88 ? -2.521 10.118 -12.384 1.00 94.56 88 VAL A CA 1
ATOM 670 C C . VAL A 1 88 ? -2.490 10.547 -10.916 1.00 94.56 88 VAL A C 1
ATOM 672 O O . VAL A 1 88 ? -3.548 10.666 -10.294 1.00 94.56 88 VAL A O 1
ATOM 675 N N . ALA A 1 89 ? -1.312 10.853 -10.368 1.00 94.62 89 ALA A N 1
ATOM 676 C CA . ALA A 1 89 ? -1.176 11.308 -8.986 1.00 94.62 89 ALA A CA 1
ATOM 677 C C . ALA A 1 89 ? -1.917 12.634 -8.738 1.00 94.62 89 ALA A C 1
ATOM 679 O O . ALA A 1 89 ? -2.646 12.760 -7.754 1.00 94.62 89 ALA A O 1
ATOM 680 N N . ALA A 1 90 ? -1.805 13.601 -9.653 1.00 96.88 90 ALA A N 1
ATOM 681 C CA . ALA A 1 90 ? -2.507 14.879 -9.557 1.00 96.88 90 ALA A CA 1
ATOM 682 C C . ALA A 1 90 ? -4.031 14.702 -9.627 1.00 96.88 90 ALA A C 1
ATOM 684 O O . ALA A 1 90 ? -4.773 15.383 -8.917 1.00 96.88 90 ALA A O 1
ATOM 685 N N . ARG A 1 91 ? -4.517 13.781 -10.469 1.00 95.81 91 ARG A N 1
ATOM 686 C CA . ARG A 1 91 ? -5.938 13.419 -10.511 1.00 95.81 91 ARG A CA 1
ATOM 687 C C . ARG A 1 91 ? -6.399 12.846 -9.171 1.00 95.81 91 ARG A C 1
ATOM 689 O O . ARG A 1 91 ? -7.370 13.360 -8.621 1.00 95.81 91 ARG A O 1
ATOM 696 N N . ALA A 1 92 ? -5.677 11.862 -8.635 1.00 96.25 92 ALA A N 1
ATOM 697 C CA . ALA A 1 92 ? -5.979 11.261 -7.338 1.00 96.25 92 ALA A CA 1
ATOM 698 C C . ALA A 1 92 ? -6.015 12.314 -6.217 1.00 96.25 92 ALA A C 1
ATOM 700 O O . ALA A 1 92 ? -6.971 12.369 -5.450 1.00 96.25 92 ALA A O 1
ATOM 701 N N . GLN A 1 93 ? -5.023 13.209 -6.165 1.00 95.62 93 GLN A N 1
ATOM 702 C CA . GLN A 1 93 ? -4.981 14.294 -5.181 1.00 95.62 93 GLN A CA 1
ATOM 703 C C . GLN A 1 93 ? -6.210 15.206 -5.257 1.00 95.62 93 GLN A C 1
ATOM 705 O O . GLN A 1 93 ? -6.771 15.542 -4.218 1.00 95.62 93 GLN A O 1
ATOM 710 N N . ARG A 1 94 ? -6.648 15.594 -6.464 1.00 96.44 94 ARG A N 1
ATOM 711 C CA . ARG A 1 94 ? -7.844 16.437 -6.636 1.00 96.44 94 ARG A CA 1
ATOM 712 C C . ARG A 1 94 ? -9.124 15.723 -6.212 1.00 96.44 94 ARG A C 1
ATOM 714 O O . ARG A 1 94 ? -9.963 16.347 -5.573 1.00 96.44 94 ARG A O 1
ATOM 721 N N . GLU A 1 95 ? -9.273 14.446 -6.560 1.00 96.25 95 GLU A N 1
ATOM 722 C CA . GLU A 1 95 ? -10.449 13.650 -6.182 1.00 96.25 95 GLU A CA 1
ATOM 723 C C . GLU A 1 95 ? -10.545 13.491 -4.654 1.00 96.25 95 GLU A C 1
ATOM 725 O O . GLU A 1 95 ? -11.616 13.675 -4.077 1.00 96.25 95 GLU A O 1
ATOM 730 N N . LEU A 1 96 ? -9.416 13.276 -3.970 1.00 96.88 96 LEU A N 1
ATOM 731 C CA . LEU A 1 96 ? -9.378 13.118 -2.512 1.00 96.88 96 LEU A CA 1
ATOM 732 C C . LEU A 1 96 ? -9.735 14.386 -1.721 1.00 96.88 96 LEU A C 1
ATOM 734 O O . LEU A 1 96 ? -10.100 14.274 -0.552 1.00 96.88 96 LEU A O 1
ATOM 738 N N . VAL A 1 97 ? -9.693 15.582 -2.324 1.00 96.88 97 VAL A N 1
ATOM 739 C CA . VAL A 1 97 ? -10.094 16.828 -1.636 1.00 96.88 97 VAL A CA 1
ATOM 740 C C . VAL A 1 97 ? -11.539 16.749 -1.136 1.00 96.88 97 VAL A C 1
ATOM 742 O O . VAL A 1 97 ? -11.834 17.240 -0.044 1.00 96.88 97 VAL A O 1
ATOM 745 N N . ALA A 1 98 ? -12.425 16.100 -1.897 1.00 96.19 98 ALA A N 1
ATOM 746 C CA . ALA A 1 98 ? -13.824 15.908 -1.515 1.00 96.19 98 ALA A CA 1
ATOM 747 C C . ALA A 1 98 ? -13.997 14.978 -0.296 1.00 96.19 98 ALA A C 1
ATOM 749 O O . ALA A 1 98 ? -15.033 15.025 0.358 1.00 96.19 98 ALA A O 1
ATOM 750 N N . HIS A 1 99 ? -12.974 14.185 0.032 1.00 95.69 99 HIS A N 1
ATOM 751 C CA . HIS A 1 99 ? -12.983 13.165 1.084 1.00 95.69 99 HIS A CA 1
ATOM 752 C C . HIS A 1 99 ? -12.051 13.498 2.255 1.00 95.69 99 HIS A C 1
ATOM 754 O O . HIS A 1 99 ? -11.716 12.627 3.052 1.00 95.69 99 HIS A O 1
ATOM 760 N N . ARG A 1 100 ? -11.627 14.760 2.390 1.00 93.62 100 ARG A N 1
ATOM 761 C CA . ARG A 1 100 ? -10.673 15.201 3.426 1.00 93.62 100 ARG A CA 1
ATOM 762 C C . ARG A 1 100 ? -11.095 14.900 4.868 1.00 93.62 100 ARG A C 1
ATOM 764 O O . ARG A 1 100 ? -10.250 14.922 5.744 1.00 93.62 100 ARG A O 1
ATOM 771 N N . GLU A 1 101 ? -12.390 14.718 5.118 1.00 95.44 101 GLU A N 1
ATOM 772 C CA . GLU A 1 101 ? -12.927 14.412 6.451 1.00 95.44 101 GLU A CA 1
ATOM 773 C C . GLU A 1 101 ? -12.880 12.907 6.760 1.00 95.44 101 GLU A C 1
ATOM 775 O O . GLU A 1 101 ? -12.976 12.519 7.920 1.00 95.44 101 GLU A O 1
ATOM 780 N N . GLU A 1 102 ? -12.722 12.060 5.735 1.00 91.38 102 GLU A N 1
ATOM 781 C CA . GLU A 1 102 ? -12.554 10.608 5.871 1.00 91.38 102 GLU A CA 1
ATOM 782 C C . GLU A 1 102 ? -11.075 10.197 6.027 1.00 91.38 102 GLU A C 1
ATOM 784 O O . GLU A 1 102 ? -10.812 9.061 6.426 1.00 91.38 102 GLU A O 1
ATOM 789 N N . LEU A 1 103 ? -10.135 11.093 5.687 1.00 86.12 103 LEU A N 1
ATOM 790 C CA . LEU A 1 103 ? -8.675 10.901 5.711 1.00 86.12 103 LEU A CA 1
ATOM 791 C C . LEU A 1 103 ? -8.051 11.365 7.032 1.00 86.12 103 LEU A C 1
ATOM 793 O O . LEU A 1 103 ? -7.165 10.632 7.527 1.00 86.12 103 LEU A O 1
#

Foldseek 3Di:
DAFPDDDPFWTWDWDQDPVGIKIKIQGDPVCLCVLVVLCVLCVQPPPLGFHFPDADSVRSMTMHHDPDDDLVPDPPNDPVNVVVVVVSVVVSVVSCVVVVVVD

Sequence (103 aa):
MTQPRIRPWSTQLVVPTDHGTLWFKAPCAPMRFEPALQQLLARLLPGLVAAPVAVDVVRGWMLTADHGRLLADDDAAAGDDLRDLIGVAARAQRELVAHREEL

Organism: NCBI:txid2478914

Secondary structure (DSSP, 8-state):
-EEEEEETTEEEEEEEETTEEEEEEEE-GGGTTHHHHHHHHHHHSBTTBPPPSEEETTTTEEEEE-----GGG-TT--HHHHHHHHHHHHHHHHHHGGGTTT-

Radius of gyration: 15.25 Å; chains: 1; bounding box: 29×38×36 Å